Protein AF-T1AED4-F1 (afdb_monomer_lite)

pLDDT: mean 85.14, std 9.04, range [53.22, 94.94]

Sequence (98 aa):
LTVDGLDAQLGALMDRLHRAAEDAFSVGRNMSAVIGMSGGICCYPCEDLDFDSVFLKADAALYAMKVVKTDRTTWWKVDSHSLRDVARASAPRISTGG

Secondary structure (DSSP, 8-state):
--HHHHHHHHHHHHHHHHHHHHS-EEEETTEEE-----EEE--SS-TT--HHHHHHHHHHHHHHHHHTTTT-S-SEEE-HHHHHHHHHHTS-------

InterPro domains:
  IPR029787 Nucleotide cyclase [SSF55073] (10-75)
  IPR043128 Reverse transcriptase/Diguanylate cyclase domain [G3DSA:3.30.70.270] (2-75)

Organism: NCBI:txid410659

Structure (mmCIF, N/CA/C/O backbone):
data_AF-T1AED4-F1
#
_entry.id   AF-T1AED4-F1
#
loop_
_atom_site.group_PDB
_atom_site.id
_atom_site.type_symbol
_atom_site.label_atom_id
_atom_site.label_alt_id
_atom_site.label_comp_id
_atom_site.label_asym_id
_atom_site.label_entity_id
_atom_site.label_seq_id
_atom_site.pdbx_PDB_ins_code
_atom_site.Cartn_x
_atom_site.Cartn_y
_atom_site.Cartn_z
_atom_site.occupancy
_atom_site.B_iso_or_equiv
_atom_site.auth_seq_id
_atom_site.auth_comp_id
_atom_site.auth_asym_id
_atom_site.auth_atom_id
_atom_site.pdbx_PDB_model_num
ATOM 1 N N . LEU A 1 1 ? 6.599 -13.653 -15.655 1.00 65.81 1 LEU A N 1
ATOM 2 C CA . LEU A 1 1 ? 5.344 -13.145 -15.045 1.00 65.81 1 LEU A CA 1
ATOM 3 C C . LEU A 1 1 ? 4.996 -11.809 -15.696 1.00 65.81 1 LEU A C 1
ATOM 5 O O . LEU A 1 1 ? 5.915 -11.046 -15.950 1.00 65.81 1 LEU A O 1
ATOM 9 N N . THR A 1 2 ? 3.728 -11.541 -16.021 1.00 84.50 2 THR A N 1
ATOM 10 C CA . THR A 1 2 ? 3.292 -10.206 -16.483 1.00 84.50 2 THR A CA 1
ATOM 11 C C . THR A 1 2 ? 3.122 -9.261 -15.290 1.00 84.50 2 THR A C 1
ATOM 13 O O . THR A 1 2 ? 3.027 -9.725 -14.153 1.00 84.50 2 THR A O 1
ATOM 16 N N . VAL A 1 3 ? 3.068 -7.948 -15.539 1.00 82.94 3 VAL A N 1
ATOM 17 C CA . VAL A 1 3 ? 2.796 -6.944 -14.490 1.00 82.94 3 VAL A CA 1
ATOM 18 C C . VAL A 1 3 ? 1.451 -7.226 -13.817 1.00 82.94 3 VAL A C 1
ATOM 20 O O . VAL A 1 3 ? 1.401 -7.313 -12.596 1.00 82.94 3 VAL A O 1
ATOM 23 N N . ASP A 1 4 ? 0.405 -7.485 -14.604 1.00 86.44 4 ASP A N 1
ATOM 24 C CA . ASP A 1 4 ? -0.944 -7.759 -14.088 1.00 86.44 4 ASP A CA 1
ATOM 25 C C . ASP A 1 4 ? -0.995 -9.032 -13.230 1.00 86.44 4 ASP A C 1
ATOM 27 O O . ASP A 1 4 ? -1.671 -9.084 -12.206 1.00 86.44 4 ASP A O 1
ATOM 31 N N . GLY A 1 5 ? -0.243 -10.067 -13.621 1.00 85.69 5 GLY A N 1
ATOM 32 C CA . GLY A 1 5 ? -0.164 -11.307 -12.850 1.00 85.69 5 GLY A CA 1
ATOM 33 C C . GLY A 1 5 ? 0.538 -11.121 -11.504 1.00 85.69 5 GLY A C 1
ATOM 34 O O . GLY A 1 5 ? 0.142 -11.740 -10.517 1.00 85.69 5 GLY A O 1
ATOM 35 N N . LEU A 1 6 ? 1.564 -10.268 -11.452 1.00 85.94 6 LEU A N 1
ATOM 36 C CA . LEU A 1 6 ? 2.272 -9.944 -10.215 1.00 85.94 6 LEU A CA 1
ATOM 37 C C . LEU A 1 6 ? 1.428 -9.045 -9.302 1.00 85.94 6 LEU A C 1
ATOM 39 O O . LEU A 1 6 ? 1.371 -9.292 -8.100 1.00 85.94 6 LEU A O 1
ATOM 43 N N . ASP A 1 7 ? 0.735 -8.061 -9.874 1.00 88.50 7 ASP A N 1
ATOM 44 C CA . ASP A 1 7 ? -0.192 -7.188 -9.148 1.00 88.50 7 ASP A CA 1
ATOM 45 C C . ASP A 1 7 ? -1.320 -7.995 -8.487 1.00 88.50 7 ASP A C 1
ATOM 47 O O . ASP A 1 7 ? -1.574 -7.848 -7.294 1.00 88.50 7 ASP A O 1
ATOM 51 N N . ALA A 1 8 ? -1.913 -8.950 -9.213 1.00 89.50 8 ALA A N 1
ATOM 52 C CA . ALA A 1 8 ? -2.953 -9.826 -8.676 1.00 89.50 8 ALA A CA 1
ATOM 53 C C . ALA A 1 8 ? -2.456 -10.717 -7.521 1.00 89.50 8 ALA A C 1
ATOM 55 O O . ALA A 1 8 ? -3.152 -10.885 -6.516 1.00 89.50 8 ALA A O 1
ATOM 56 N N . GLN A 1 9 ? -1.248 -11.283 -7.632 1.00 90.12 9 GLN A N 1
ATOM 57 C CA . GLN A 1 9 ? -0.648 -12.076 -6.550 1.00 90.12 9 GLN A CA 1
ATOM 58 C C . GLN A 1 9 ? -0.348 -11.222 -5.318 1.00 90.12 9 GLN A C 1
ATOM 60 O O . GLN A 1 9 ? -0.593 -11.655 -4.189 1.00 90.12 9 GLN A O 1
ATOM 65 N N . LEU A 1 10 ? 0.152 -10.005 -5.535 1.00 91.06 10 LEU A N 1
ATOM 66 C CA . LEU A 1 10 ? 0.401 -9.051 -4.467 1.00 91.06 10 LEU A CA 1
ATOM 67 C C . LEU A 1 10 ? -0.910 -8.650 -3.785 1.00 91.06 10 LEU A C 1
ATOM 69 O O . LEU A 1 10 ? -0.979 -8.685 -2.560 1.00 91.06 10 LEU A O 1
ATOM 73 N N . GLY A 1 11 ? -1.971 -8.391 -4.550 1.00 92.12 11 GLY A N 1
ATOM 74 C CA . GLY A 1 11 ? -3.310 -8.145 -4.018 1.00 92.12 11 GLY A CA 1
ATOM 75 C C . GLY A 1 11 ? -3.801 -9.268 -3.114 1.00 92.12 11 GLY A C 1
ATOM 76 O O . GLY A 1 11 ? -4.151 -9.013 -1.964 1.00 92.12 11 GLY A O 1
ATOM 77 N N . ALA A 1 12 ? -3.712 -10.522 -3.561 1.00 92.50 12 ALA A N 1
ATOM 78 C CA . ALA A 1 12 ? -4.120 -11.669 -2.749 1.00 92.50 12 ALA A CA 1
ATOM 79 C C . ALA A 1 12 ? -3.316 -11.799 -1.438 1.00 92.50 12 ALA A C 1
ATOM 81 O O . ALA A 1 12 ? -3.872 -12.140 -0.387 1.00 92.50 12 ALA A O 1
ATOM 82 N N . LEU A 1 13 ? -2.008 -11.520 -1.480 1.00 91.94 13 LEU A N 1
ATOM 83 C CA . LEU A 1 13 ? -1.155 -11.502 -0.290 1.00 91.94 13 LEU A CA 1
ATOM 84 C C . LEU A 1 13 ? -1.563 -10.380 0.672 1.00 91.94 13 LEU A C 1
ATOM 86 O O . LEU A 1 13 ? -1.679 -10.610 1.879 1.00 91.94 13 LEU A O 1
ATOM 90 N N . MET A 1 14 ? -1.814 -9.185 0.145 1.00 91.56 14 MET A N 1
ATOM 91 C CA . MET A 1 14 ? -2.197 -8.028 0.945 1.00 91.56 14 MET A CA 1
ATOM 92 C C . MET A 1 14 ? -3.584 -8.197 1.559 1.00 91.56 14 MET A C 1
ATOM 94 O O . MET A 1 14 ? -3.755 -7.900 2.735 1.00 91.56 14 MET A O 1
ATOM 98 N N . ASP A 1 15 ? -4.545 -8.793 0.861 1.00 89.81 15 ASP A N 1
ATOM 99 C CA . ASP A 1 15 ? -5.854 -9.125 1.436 1.00 89.81 15 ASP A CA 1
ATOM 100 C C . ASP A 1 15 ? -5.747 -10.129 2.590 1.00 89.81 15 ASP A C 1
ATOM 102 O O . ASP A 1 15 ? -6.528 -10.104 3.545 1.00 89.81 15 ASP A O 1
ATOM 106 N N . ARG A 1 16 ? -4.776 -11.047 2.531 1.00 90.25 16 ARG A N 1
ATOM 107 C CA . ARG A 1 16 ? -4.498 -11.964 3.642 1.00 90.25 16 ARG A CA 1
ATOM 108 C C . ARG A 1 16 ? -3.889 -11.228 4.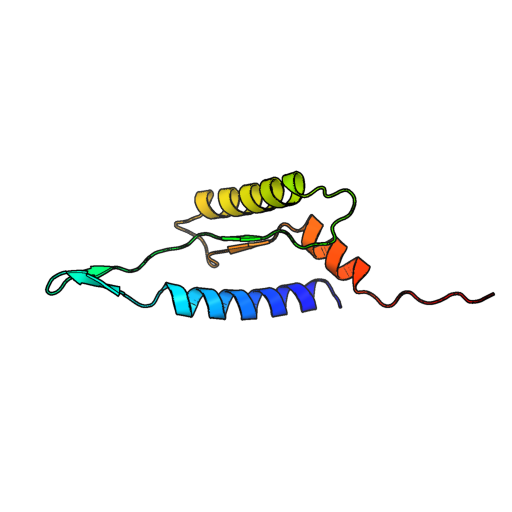835 1.00 90.25 16 ARG A C 1
ATOM 110 O O . ARG A 1 16 ? -4.304 -11.484 5.962 1.00 90.25 16 ARG A O 1
ATOM 117 N N . LEU A 1 17 ? -2.938 -10.327 4.596 1.00 88.19 17 LEU A N 1
ATOM 118 C CA . LEU A 1 17 ? -2.319 -9.525 5.652 1.00 88.19 17 LEU A CA 1
ATOM 119 C C . LEU A 1 17 ? -3.328 -8.576 6.308 1.00 88.19 17 LEU A C 1
ATOM 121 O O . LEU A 1 17 ? -3.325 -8.418 7.523 1.00 88.19 17 LEU A O 1
ATOM 125 N N . HIS A 1 18 ? -4.218 -7.992 5.509 1.00 85.50 18 HIS A N 1
ATOM 126 C CA . HIS A 1 18 ? -5.271 -7.103 5.979 1.00 85.50 18 HIS A CA 1
ATOM 127 C C . HIS A 1 18 ? -6.201 -7.796 6.961 1.00 85.50 18 HIS A C 1
ATOM 129 O O . HIS A 1 18 ? -6.374 -7.322 8.077 1.00 85.50 18 HIS A O 1
ATOM 135 N N . ARG A 1 19 ? -6.726 -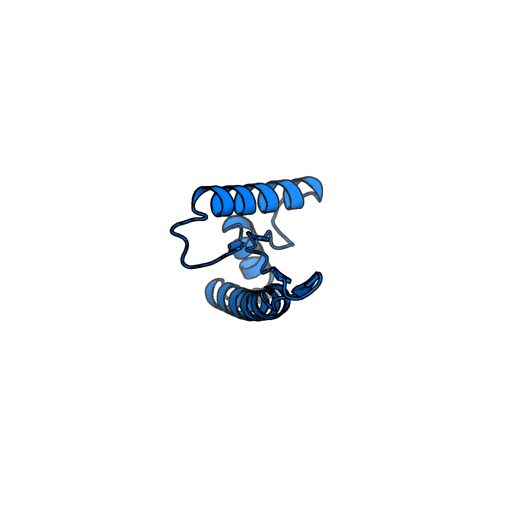8.965 6.571 1.00 83.69 19 ARG A N 1
ATOM 136 C CA . ARG A 1 19 ? -7.617 -9.762 7.418 1.00 83.69 19 ARG A CA 1
ATOM 137 C C . ARG A 1 19 ? -6.975 -10.115 8.753 1.00 83.69 19 ARG A C 1
ATOM 139 O O . ARG A 1 19 ? -7.630 -10.018 9.775 1.00 83.69 19 ARG A O 1
ATOM 146 N N . ALA A 1 20 ? -5.688 -10.459 8.751 1.00 82.75 20 ALA A N 1
ATOM 147 C CA . ALA A 1 20 ? -4.963 -10.756 9.985 1.00 82.75 20 ALA A CA 1
ATOM 148 C C . ALA A 1 20 ? -4.775 -9.530 10.902 1.00 82.75 20 ALA A C 1
ATOM 150 O O . ALA A 1 20 ? -4.540 -9.695 12.094 1.00 82.75 20 ALA A O 1
ATOM 151 N N . ALA A 1 21 ? -4.831 -8.315 10.355 1.00 77.12 21 ALA A N 1
ATOM 152 C CA . ALA A 1 21 ? -4.583 -7.077 11.088 1.00 77.12 21 ALA A CA 1
ATOM 153 C C . ALA A 1 21 ? -5.860 -6.319 11.494 1.00 77.12 21 ALA A C 1
ATOM 155 O O . ALA A 1 21 ? -5.800 -5.481 12.393 1.00 77.12 21 ALA A O 1
ATOM 156 N N . GLU A 1 22 ? -6.996 -6.582 10.842 1.00 77.50 22 GLU A N 1
ATOM 157 C CA . GLU A 1 22 ? -8.291 -5.977 11.181 1.00 77.50 22 GLU A CA 1
ATOM 158 C C . GLU A 1 22 ? -9.048 -6.710 12.293 1.00 77.50 22 GLU A C 1
ATOM 160 O O . GLU A 1 22 ? -10.037 -6.175 12.799 1.00 77.50 22 GLU A O 1
ATOM 165 N N . ASP A 1 23 ? -8.583 -7.893 12.708 1.00 79.06 23 ASP A N 1
ATOM 166 C CA . ASP A 1 23 ? -9.155 -8.596 13.853 1.00 79.06 23 ASP A CA 1
ATOM 167 C C . ASP A 1 23 ? -9.130 -7.687 15.087 1.00 79.06 23 ASP A C 1
ATOM 169 O O . ASP A 1 23 ? -8.078 -7.239 15.560 1.00 79.06 23 ASP A O 1
ATOM 173 N N . ALA A 1 24 ? -10.325 -7.393 15.603 1.00 81.56 24 ALA A N 1
ATOM 174 C CA . ALA A 1 24 ? -10.468 -6.541 16.766 1.00 81.56 24 ALA A CA 1
ATOM 175 C C . ALA A 1 24 ? -9.760 -7.191 17.960 1.00 81.56 24 ALA A C 1
ATOM 177 O O . ALA A 1 24 ? -10.035 -8.337 18.318 1.00 81.56 24 ALA A O 1
ATOM 178 N N . PHE A 1 25 ? -8.873 -6.447 18.612 1.00 83.69 25 PHE A N 1
ATOM 179 C CA . PHE A 1 25 ? -8.163 -6.923 19.795 1.00 83.69 25 PHE A CA 1
ATOM 180 C C . PHE A 1 25 ? -8.684 -6.222 21.046 1.00 83.69 25 PHE A C 1
ATOM 182 O O . PHE A 1 25 ? -9.099 -5.060 21.022 1.00 83.69 25 PHE A O 1
ATOM 189 N N . SER A 1 26 ? -8.690 -6.954 22.159 1.00 88.62 26 SER A N 1
ATOM 190 C CA . SER A 1 26 ? -9.128 -6.418 23.446 1.00 88.62 26 SER A CA 1
ATOM 191 C C . SER A 1 26 ? -8.088 -5.443 23.995 1.00 88.62 26 SER A C 1
ATOM 193 O O . SER A 1 26 ? -6.911 -5.782 24.104 1.00 88.62 26 SER A O 1
ATOM 195 N N . VAL A 1 27 ? -8.530 -4.243 24.372 1.00 91.06 27 VAL A N 1
ATOM 196 C CA . VAL A 1 27 ? -7.688 -3.196 24.987 1.00 91.06 27 VAL A CA 1
ATOM 197 C C . VAL A 1 27 ? -8.067 -2.922 26.447 1.00 91.06 27 VAL A C 1
ATOM 199 O O . VAL A 1 27 ? -7.586 -1.971 27.057 1.00 91.06 27 VAL A O 1
ATOM 202 N N . GLY A 1 28 ? -8.935 -3.751 27.034 1.00 89.88 28 GLY A N 1
ATOM 203 C CA . GLY A 1 28 ? -9.375 -3.631 28.422 1.00 89.88 28 GLY A CA 1
ATOM 204 C C . GLY A 1 28 ? -10.695 -4.352 28.682 1.00 89.88 28 GLY A C 1
ATOM 205 O O . GLY A 1 28 ? -11.187 -5.118 27.856 1.00 89.88 28 GLY A O 1
ATOM 206 N N . ARG A 1 29 ? -11.307 -4.099 29.845 1.00 86.25 29 ARG A N 1
ATOM 207 C CA . ARG A 1 29 ? -12.639 -4.645 30.142 1.00 86.25 29 ARG A CA 1
ATOM 208 C C . ARG A 1 29 ? -13.668 -4.011 29.208 1.00 86.25 29 ARG A C 1
ATOM 210 O O . ARG A 1 29 ? -13.888 -2.808 29.269 1.00 86.25 29 ARG A O 1
ATOM 217 N N . ASN A 1 30 ? -14.292 -4.843 28.376 1.00 89.38 30 ASN A N 1
ATOM 218 C CA . ASN A 1 30 ? -15.339 -4.472 27.419 1.00 89.38 30 ASN A CA 1
ATOM 219 C C . ASN A 1 30 ? -14.920 -3.429 26.366 1.00 89.38 30 ASN A C 1
ATOM 221 O O . ASN A 1 30 ? -15.780 -2.752 25.807 1.00 89.38 30 ASN A O 1
ATOM 225 N N . MET A 1 31 ? -13.623 -3.304 26.073 1.00 91.94 31 MET A N 1
ATOM 226 C CA . MET A 1 31 ? -13.125 -2.433 25.008 1.00 91.94 31 MET A CA 1
ATOM 227 C C . MET A 1 31 ? -12.419 -3.264 23.944 1.00 91.94 31 MET A C 1
ATOM 229 O O . MET A 1 31 ? -11.540 -4.066 24.261 1.00 91.94 31 MET A O 1
ATOM 233 N N . SER A 1 32 ? -12.781 -3.036 22.686 1.00 90.56 32 SER A N 1
ATOM 234 C CA . SER A 1 32 ? -12.094 -3.599 21.526 1.00 90.56 32 SER A CA 1
ATOM 235 C C . SER A 1 32 ? -11.607 -2.467 20.629 1.00 90.56 32 SER A C 1
ATOM 237 O O . SER A 1 32 ? -12.252 -1.420 20.541 1.00 90.56 32 SER A O 1
ATOM 239 N N . ALA A 1 33 ? -10.448 -2.661 20.011 1.00 87.31 33 ALA A N 1
ATOM 240 C CA . ALA A 1 33 ? -9.867 -1.722 19.067 1.00 87.31 33 ALA A CA 1
ATOM 241 C C . ALA A 1 33 ? -9.612 -2.417 17.730 1.00 87.31 33 ALA A C 1
ATOM 243 O O . ALA A 1 33 ? -9.267 -3.596 17.688 1.00 87.31 33 ALA A O 1
ATOM 244 N N . VAL A 1 34 ? -9.759 -1.654 16.649 1.00 84.81 34 VAL A N 1
ATOM 245 C CA . VAL A 1 34 ? -9.415 -2.060 15.283 1.00 84.81 34 VAL A CA 1
ATOM 246 C C . VAL A 1 34 ? -8.367 -1.083 14.765 1.00 84.81 34 VAL A C 1
ATOM 248 O O . VAL A 1 34 ? -8.514 0.132 14.926 1.00 84.81 34 VAL A O 1
ATOM 251 N N . ILE A 1 35 ? -7.301 -1.595 14.151 1.00 82.75 35 ILE A N 1
ATOM 252 C CA . ILE A 1 35 ? -6.251 -0.760 13.564 1.00 82.75 35 ILE A CA 1
ATOM 253 C C . ILE A 1 35 ? -6.508 -0.613 12.067 1.00 82.75 35 ILE A C 1
ATOM 255 O O . ILE A 1 35 ? -6.342 -1.544 11.288 1.00 82.75 35 ILE A O 1
ATOM 259 N N . GLY A 1 36 ? -6.832 0.608 11.643 1.00 82.56 36 GLY A N 1
ATOM 260 C CA . GLY A 1 36 ? -6.795 0.959 10.227 1.00 82.56 36 GLY A CA 1
ATOM 261 C C . GLY A 1 36 ? -5.352 1.151 9.755 1.00 82.56 36 GLY A C 1
ATOM 262 O O . GLY A 1 36 ? -4.681 2.086 10.197 1.00 82.56 36 GLY A O 1
ATOM 263 N N . MET A 1 37 ? -4.886 0.311 8.829 1.00 86.25 37 MET A N 1
ATOM 264 C CA . MET A 1 37 ? -3.514 0.355 8.303 1.00 86.25 37 MET A CA 1
ATOM 265 C C . MET A 1 37 ? -3.402 1.123 6.984 1.00 86.25 37 MET A C 1
ATOM 267 O O . MET A 1 37 ? -4.357 1.186 6.217 1.00 86.25 37 MET A O 1
ATOM 271 N N . SER A 1 38 ? -2.226 1.675 6.691 1.00 91.31 38 SER A N 1
ATOM 272 C CA . SER A 1 38 ? -1.826 2.090 5.339 1.00 91.31 38 SER A CA 1
ATOM 273 C C . SER A 1 38 ? -0.526 1.373 4.988 1.00 91.31 38 SER A C 1
ATOM 275 O O . SER A 1 38 ? 0.353 1.292 5.843 1.00 91.31 38 SER A O 1
ATOM 277 N N . GLY A 1 39 ? -0.400 0.869 3.762 1.00 92.25 39 GLY A N 1
ATOM 278 C CA . GLY A 1 39 ? 0.786 0.151 3.292 1.00 92.25 39 GLY A CA 1
ATOM 279 C C . GLY A 1 39 ? 1.405 0.784 2.047 1.00 92.25 39 GLY A C 1
ATOM 280 O O . GLY A 1 39 ? 0.694 1.155 1.116 1.00 92.25 39 GLY A O 1
ATOM 281 N N . GLY A 1 40 ? 2.731 0.876 2.020 1.00 94.50 40 GLY A N 1
ATOM 282 C CA . GLY A 1 40 ? 3.508 1.196 0.825 1.00 94.50 40 GLY A CA 1
ATOM 283 C C . GLY A 1 40 ? 4.464 0.052 0.514 1.00 94.50 40 GLY A C 1
ATOM 284 O O . GLY A 1 40 ? 5.124 -0.453 1.420 1.00 94.50 40 GLY A O 1
ATOM 285 N N . ILE A 1 41 ? 4.504 -0.388 -0.742 1.00 94.12 41 ILE A N 1
ATOM 286 C CA . ILE A 1 41 ? 5.285 -1.552 -1.176 1.00 94.12 41 ILE A CA 1
ATOM 287 C C . ILE A 1 41 ? 6.272 -1.132 -2.262 1.00 94.12 41 ILE A C 1
ATOM 289 O O . ILE A 1 41 ? 5.914 -0.404 -3.185 1.00 94.12 41 ILE A O 1
ATOM 293 N N . CYS A 1 42 ? 7.496 -1.643 -2.179 1.00 93.25 42 CYS A N 1
ATOM 294 C CA . CYS A 1 42 ? 8.485 -1.592 -3.249 1.00 93.25 42 CYS A CA 1
ATOM 295 C C . CYS A 1 42 ? 8.949 -3.021 -3.561 1.00 93.25 42 CYS A C 1
ATOM 297 O O . CYS A 1 42 ? 9.205 -3.805 -2.645 1.00 93.25 42 CYS A O 1
ATOM 299 N N . CYS A 1 43 ? 9.015 -3.379 -4.842 1.00 89.44 43 CYS A N 1
ATOM 300 C CA . CYS A 1 43 ? 9.420 -4.706 -5.295 1.00 89.44 43 CYS A CA 1
ATOM 301 C C . CYS A 1 43 ? 10.918 -4.740 -5.645 1.00 89.44 43 CYS A C 1
ATOM 303 O O . CYS A 1 43 ? 11.431 -3.850 -6.320 1.00 89.44 43 CYS A O 1
ATOM 305 N N . TYR A 1 44 ? 11.615 -5.796 -5.221 1.00 84.50 44 TYR A N 1
ATOM 306 C CA . TYR A 1 44 ? 13.023 -6.040 -5.545 1.00 84.50 44 TYR A CA 1
ATOM 307 C C . TYR A 1 44 ? 13.162 -7.314 -6.399 1.00 84.50 44 TYR A C 1
ATOM 309 O O . TYR A 1 44 ? 12.459 -8.290 -6.119 1.00 84.50 44 TYR A O 1
ATOM 317 N N . PRO A 1 45 ? 14.068 -7.361 -7.397 1.00 83.25 45 PRO A N 1
ATOM 318 C CA . PRO A 1 45 ? 14.993 -6.304 -7.817 1.00 83.25 45 PRO A CA 1
ATOM 319 C C . PRO A 1 45 ? 14.333 -5.225 -8.688 1.00 83.25 45 PRO A C 1
ATOM 321 O O . PRO A 1 45 ? 13.582 -5.528 -9.611 1.00 83.25 45 PRO A O 1
ATOM 324 N N . CYS A 1 46 ? 14.666 -3.965 -8.415 1.00 78.00 46 CYS A N 1
ATOM 325 C CA . CYS A 1 46 ? 14.392 -2.817 -9.277 1.00 78.00 46 CYS A CA 1
ATOM 326 C C . CYS A 1 46 ? 15.750 -2.267 -9.733 1.00 78.00 46 CYS A C 1
ATOM 328 O O . CYS A 1 46 ? 16.700 -2.284 -8.946 1.00 78.00 46 CYS A O 1
ATOM 330 N N . GLU A 1 47 ? 15.872 -1.872 -11.001 1.00 71.88 47 GLU A N 1
ATOM 331 C CA . GLU A 1 47 ? 17.140 -1.365 -11.539 1.00 71.88 47 GLU A CA 1
ATOM 332 C C . GLU A 1 47 ? 17.611 -0.154 -10.715 1.00 71.88 47 GLU A C 1
ATOM 334 O O . GLU A 1 47 ? 16.800 0.665 -10.278 1.00 71.88 47 GLU A O 1
ATOM 339 N N . ASP A 1 48 ? 18.916 -0.099 -10.441 1.00 66.69 48 ASP A N 1
ATOM 340 C CA . ASP A 1 48 ? 19.581 0.962 -9.675 1.00 66.69 48 ASP A CA 1
ATOM 341 C C . ASP A 1 48 ? 19.060 1.202 -8.242 1.00 66.69 48 ASP A C 1
ATOM 343 O O . ASP A 1 48 ? 19.310 2.260 -7.663 1.00 66.69 48 ASP A O 1
ATOM 347 N N . LEU A 1 49 ? 18.368 0.232 -7.625 1.00 75.38 49 LEU A N 1
ATOM 348 C CA . LEU A 1 49 ? 17.999 0.333 -6.211 1.00 75.38 49 LEU A CA 1
ATOM 349 C C . LEU A 1 49 ? 19.099 -0.182 -5.281 1.00 75.38 49 LEU A C 1
ATOM 351 O O . LEU A 1 49 ? 19.344 -1.387 -5.187 1.00 75.38 49 LEU A O 1
ATOM 355 N N . ASP A 1 50 ? 19.675 0.735 -4.507 1.00 82.19 50 ASP A N 1
ATOM 356 C CA . ASP A 1 50 ? 20.262 0.397 -3.215 1.00 82.19 50 ASP A CA 1
ATOM 357 C C . ASP A 1 50 ? 19.168 0.166 -2.152 1.00 82.19 50 ASP A C 1
ATOM 359 O O . ASP A 1 50 ? 17.976 0.414 -2.371 1.00 82.19 50 ASP A O 1
ATOM 363 N N . PHE A 1 51 ? 19.565 -0.365 -0.993 1.00 79.38 51 PHE A N 1
ATOM 364 C CA . PHE A 1 51 ? 18.628 -0.662 0.093 1.00 79.38 51 PHE A CA 1
ATOM 365 C C . PHE A 1 51 ? 17.869 0.584 0.567 1.00 79.38 51 PHE A C 1
ATOM 367 O O . PHE A 1 51 ? 16.663 0.500 0.796 1.00 79.38 51 PHE A O 1
ATOM 374 N N . ASP A 1 52 ? 18.532 1.737 0.662 1.00 87.62 52 ASP A N 1
ATOM 375 C CA . ASP A 1 52 ? 17.907 2.984 1.117 1.00 87.62 52 ASP A CA 1
ATOM 376 C C . ASP A 1 52 ? 16.824 3.459 0.138 1.00 87.62 52 ASP A C 1
ATOM 378 O O . ASP A 1 52 ? 15.738 3.885 0.545 1.00 87.62 52 ASP A O 1
ATOM 382 N N . SER A 1 53 ? 17.059 3.285 -1.161 1.00 87.81 53 SER A N 1
ATOM 383 C CA . SER A 1 53 ? 16.093 3.587 -2.213 1.00 87.81 53 SER A CA 1
ATOM 384 C C . SER A 1 53 ? 14.862 2.679 -2.158 1.00 87.81 53 SER A C 1
ATOM 386 O O . SER A 1 53 ? 13.766 3.135 -2.493 1.00 87.81 53 SER A O 1
ATOM 388 N N . VAL A 1 54 ? 14.989 1.425 -1.691 1.00 89.50 54 VAL A N 1
ATOM 389 C CA . VAL A 1 54 ? 13.826 0.540 -1.451 1.00 89.50 54 VAL A CA 1
ATOM 390 C C . VAL A 1 54 ? 12.920 1.161 -0.394 1.00 89.50 54 VAL A C 1
ATOM 392 O O . VAL A 1 54 ? 11.711 1.291 -0.609 1.00 89.50 54 VAL A O 1
ATOM 395 N N . PHE A 1 55 ? 13.500 1.570 0.737 1.00 90.50 55 PHE A N 1
ATOM 396 C CA . PHE A 1 55 ? 12.744 2.162 1.837 1.00 90.50 55 PHE A CA 1
ATOM 397 C C . PHE A 1 55 ? 12.108 3.488 1.434 1.00 90.50 55 PHE A C 1
ATOM 399 O O . PHE A 1 55 ? 10.928 3.693 1.710 1.00 90.50 55 PHE A O 1
ATOM 406 N N . LEU A 1 56 ? 12.838 4.351 0.725 1.00 92.38 56 LEU A N 1
ATOM 407 C CA . LEU A 1 56 ? 12.314 5.638 0.278 1.00 92.38 56 LEU A CA 1
ATOM 408 C C . LEU A 1 56 ? 11.131 5.474 -0.688 1.00 92.38 56 LEU A C 1
ATOM 410 O O . LEU A 1 56 ? 10.120 6.163 -0.551 1.00 92.38 56 LEU A O 1
ATOM 414 N N . LYS A 1 57 ? 11.216 4.536 -1.641 1.00 92.75 57 LYS A N 1
ATOM 415 C CA . LYS A 1 57 ? 10.109 4.253 -2.570 1.00 92.75 57 LYS A CA 1
ATOM 416 C C . LYS A 1 57 ? 8.901 3.651 -1.853 1.00 92.75 57 LYS A C 1
ATOM 418 O O . LYS A 1 57 ? 7.767 4.046 -2.131 1.00 92.75 57 LYS A O 1
ATOM 423 N N . ALA A 1 58 ? 9.126 2.728 -0.918 1.00 93.88 58 ALA A N 1
ATOM 424 C CA . ALA A 1 58 ? 8.054 2.166 -0.102 1.00 93.88 58 ALA A CA 1
ATOM 425 C C . ALA A 1 58 ? 7.379 3.246 0.763 1.00 93.88 58 ALA A C 1
ATOM 427 O O .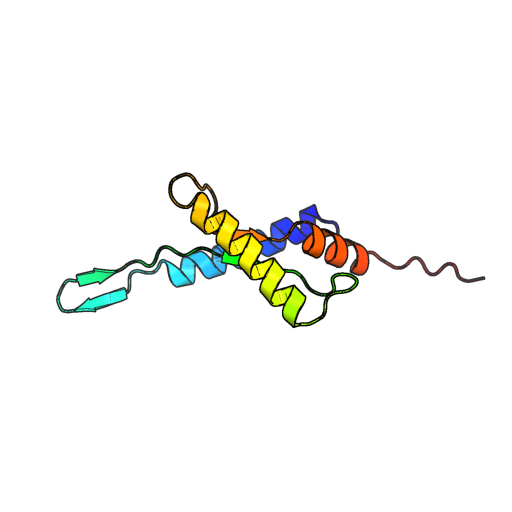 ALA A 1 58 ? 6.150 3.299 0.825 1.00 93.88 58 ALA A O 1
ATOM 428 N N . ASP A 1 59 ? 8.152 4.151 1.367 1.00 94.31 59 ASP A N 1
ATOM 429 C CA . ASP A 1 59 ? 7.616 5.252 2.170 1.00 94.31 59 ASP A CA 1
ATOM 430 C C . ASP A 1 59 ? 6.842 6.267 1.318 1.00 94.31 59 ASP A C 1
ATOM 432 O O . ASP A 1 59 ? 5.741 6.671 1.687 1.00 94.31 59 ASP A O 1
ATOM 436 N N . ALA A 1 60 ? 7.323 6.600 0.118 1.00 94.44 60 ALA A N 1
ATOM 437 C CA . ALA A 1 60 ? 6.586 7.454 -0.813 1.00 94.44 60 ALA A CA 1
ATOM 438 C C . ALA A 1 60 ? 5.224 6.843 -1.201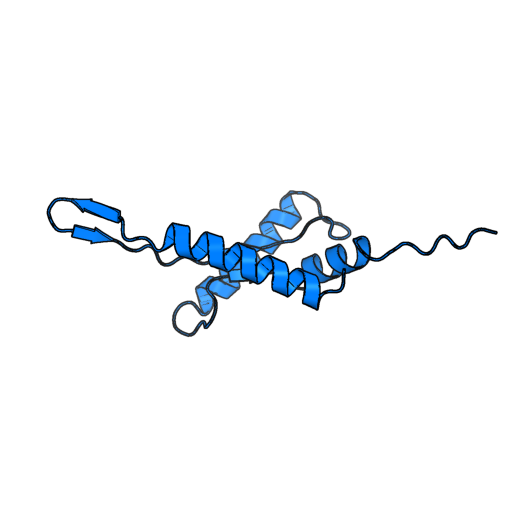 1.00 94.44 60 ALA A C 1
ATOM 440 O O . ALA A 1 60 ? 4.199 7.536 -1.206 1.00 94.44 60 ALA A O 1
ATOM 441 N N . ALA A 1 61 ? 5.179 5.533 -1.470 1.00 94.75 61 ALA A N 1
ATOM 442 C CA . ALA A 1 61 ? 3.931 4.818 -1.734 1.00 94.75 61 ALA A CA 1
ATOM 443 C C . ALA A 1 61 ? 2.998 4.809 -0.506 1.00 94.75 61 ALA A C 1
ATOM 445 O O . ALA A 1 61 ? 1.788 5.018 -0.641 1.00 94.75 61 ALA A O 1
ATOM 446 N N . LEU A 1 62 ? 3.553 4.635 0.697 1.00 94.94 62 LEU A N 1
ATOM 447 C CA . LEU A 1 62 ? 2.817 4.710 1.959 1.00 94.94 62 LEU A CA 1
ATOM 448 C C . LEU A 1 62 ? 2.231 6.105 2.179 1.00 94.94 62 LEU A C 1
ATOM 450 O O . LEU A 1 62 ? 1.067 6.236 2.565 1.00 94.94 62 LEU A O 1
ATOM 454 N N . TYR A 1 63 ? 3.021 7.149 1.942 1.00 94.88 63 TYR A N 1
ATOM 455 C CA . TYR A 1 63 ? 2.595 8.531 2.102 1.00 94.88 63 TYR A CA 1
ATOM 456 C C . TYR A 1 63 ? 1.421 8.842 1.175 1.00 94.88 63 TYR A C 1
ATOM 458 O O . TYR A 1 63 ? 0.394 9.337 1.638 1.00 94.88 63 TYR A O 1
ATOM 466 N N . ALA A 1 64 ? 1.500 8.430 -0.093 1.00 92.50 64 ALA A N 1
ATOM 467 C CA . ALA A 1 64 ? 0.382 8.543 -1.027 1.00 92.50 64 ALA A CA 1
ATOM 468 C C . ALA A 1 64 ? -0.893 7.850 -0.504 1.00 92.50 64 ALA A C 1
ATOM 470 O O . ALA A 1 64 ? -1.989 8.378 -0.674 1.00 92.50 64 ALA A O 1
ATOM 471 N N . MET A 1 65 ? -0.767 6.712 0.191 1.00 92.69 65 MET A N 1
ATOM 472 C CA . MET A 1 65 ? -1.900 6.021 0.824 1.00 92.69 65 MET A CA 1
ATOM 473 C C . MET A 1 65 ? -2.423 6.675 2.098 1.00 92.69 65 MET A C 1
ATOM 475 O O . MET A 1 65 ? -3.598 6.516 2.431 1.00 92.69 65 MET A O 1
ATOM 479 N N . LYS A 1 66 ? -1.584 7.412 2.824 1.00 90.88 66 LYS A N 1
ATOM 480 C CA . LYS A 1 66 ? -2.025 8.220 3.966 1.00 90.88 66 LYS A CA 1
ATOM 481 C C . LYS A 1 66 ? -2.814 9.444 3.510 1.00 90.88 66 LYS A C 1
ATOM 483 O O . LYS A 1 66 ? -3.803 9.774 4.156 1.00 90.88 66 LYS A O 1
ATOM 488 N N . VAL A 1 67 ? -2.418 10.069 2.400 1.00 90.06 67 VAL A N 1
ATOM 489 C CA . VAL A 1 67 ? -3.092 11.259 1.852 1.00 90.06 67 VAL A CA 1
ATOM 490 C C . VAL A 1 67 ? -4.554 10.973 1.499 1.00 90.06 67 VAL A C 1
ATOM 492 O O . VAL A 1 67 ? -5.414 11.792 1.791 1.00 90.06 67 VAL A O 1
ATOM 495 N N . VAL A 1 68 ? -4.857 9.796 0.944 1.00 87.31 68 VAL A N 1
ATOM 496 C CA . VAL A 1 68 ? -6.222 9.424 0.519 1.00 87.31 68 VAL A CA 1
ATOM 497 C C . VAL A 1 68 ? -6.947 8.507 1.515 1.00 87.31 68 VAL A C 1
ATOM 499 O O . VAL A 1 68 ? -7.875 7.797 1.140 1.00 87.31 68 VAL A O 1
ATOM 502 N N . LYS A 1 69 ? -6.524 8.472 2.790 1.00 82.69 69 LYS A N 1
ATOM 503 C CA . LYS A 1 69 ? -6.975 7.476 3.786 1.00 82.69 69 LYS A CA 1
ATOM 504 C C . LYS A 1 69 ? -8.501 7.359 3.922 1.00 82.69 69 LYS A C 1
ATOM 506 O O . LYS A 1 69 ? -8.986 6.268 4.213 1.00 82.69 69 LYS A O 1
ATOM 511 N N . THR A 1 70 ? -9.228 8.460 3.748 1.00 82.06 70 THR A N 1
ATOM 512 C CA . THR A 1 70 ? -10.687 8.540 3.913 1.00 82.06 70 THR A CA 1
ATOM 513 C C . THR A 1 70 ? -11.471 7.998 2.722 1.00 82.06 70 THR A C 1
ATOM 515 O O . THR A 1 70 ? -12.519 7.400 2.933 1.00 82.06 70 THR A O 1
ATOM 518 N N . ASP A 1 71 ? -10.943 8.142 1.503 1.00 81.88 71 ASP A N 1
ATOM 519 C CA . ASP A 1 71 ? -11.672 7.862 0.252 1.00 81.88 71 ASP A CA 1
ATOM 520 C C . ASP A 1 71 ? -11.112 6.650 -0.508 1.00 81.88 71 ASP A C 1
ATOM 522 O O . ASP A 1 71 ? -11.482 6.368 -1.649 1.00 81.88 71 ASP A O 1
ATOM 526 N N . ARG A 1 72 ? -10.165 5.937 0.103 1.00 79.44 72 ARG A N 1
ATOM 527 C CA . ARG A 1 72 ? -9.475 4.817 -0.534 1.00 79.44 72 ARG A CA 1
ATOM 528 C C . ARG A 1 72 ? -10.361 3.575 -0.627 1.00 79.44 72 ARG A C 1
ATOM 530 O O . ARG A 1 72 ? -11.027 3.189 0.330 1.00 79.44 72 ARG A O 1
ATOM 537 N N . THR A 1 73 ? -10.266 2.888 -1.759 1.00 82.31 73 THR A N 1
ATOM 538 C CA . THR A 1 73 ? -10.836 1.547 -1.970 1.00 82.31 73 THR A CA 1
ATOM 539 C C . THR A 1 73 ? -9.858 0.426 -1.608 1.00 82.31 73 THR A C 1
ATOM 541 O O . THR A 1 73 ? -10.265 -0.723 -1.472 1.00 82.31 73 THR A O 1
ATOM 544 N N . THR A 1 74 ? -8.573 0.751 -1.427 1.00 87.31 74 THR A N 1
ATOM 545 C CA . THR A 1 74 ? -7.511 -0.170 -0.996 1.00 87.31 74 THR A CA 1
ATOM 546 C C . THR A 1 74 ? -6.723 0.459 0.148 1.00 87.31 74 THR A C 1
ATOM 548 O O . THR A 1 74 ? -6.620 1.678 0.239 1.00 87.31 74 THR A O 1
ATOM 551 N N . TRP A 1 75 ? -6.135 -0.345 1.033 1.00 89.94 75 TRP A N 1
ATOM 552 C CA . TRP A 1 75 ? -5.323 0.161 2.148 1.00 89.94 75 TRP A CA 1
ATOM 553 C C . TRP A 1 75 ? -3.819 0.204 1.839 1.00 89.94 75 TRP A C 1
ATOM 555 O O . TRP A 1 75 ? -3.031 0.648 2.674 1.00 89.94 75 TRP A O 1
ATOM 565 N N . TRP A 1 76 ? -3.411 -0.240 0.652 1.00 94.12 76 TRP A N 1
ATOM 566 C CA . TRP A 1 76 ? -2.014 -0.351 0.251 1.00 94.12 76 TRP A CA 1
ATOM 567 C C . TRP A 1 76 ? -1.803 0.066 -1.207 1.00 94.12 76 TRP A C 1
ATOM 569 O O . TRP A 1 76 ? -2.730 0.031 -2.021 1.00 94.12 76 TRP A O 1
ATOM 579 N N . LYS A 1 77 ? -0.560 0.438 -1.528 1.00 94.12 77 LYS A N 1
ATOM 580 C CA . LYS A 1 77 ? -0.101 0.751 -2.883 1.00 94.12 77 LYS A CA 1
ATOM 581 C C . LYS A 1 77 ? 1.313 0.235 -3.103 1.00 94.12 77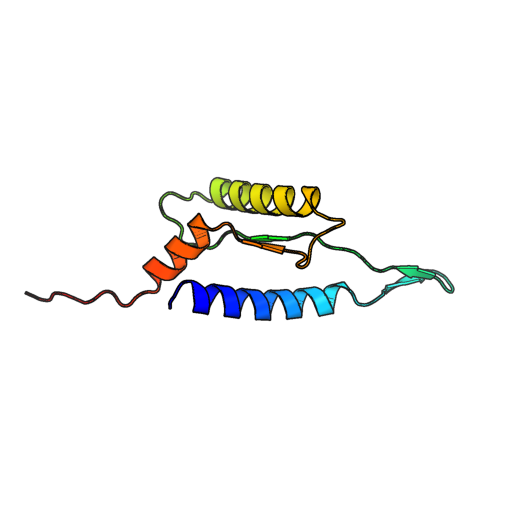 LYS A C 1
ATOM 583 O O . LYS A 1 77 ? 2.146 0.303 -2.202 1.00 94.12 77 LYS A O 1
ATOM 588 N N . VAL A 1 78 ? 1.587 -0.230 -4.316 1.00 94.00 78 VAL A N 1
ATOM 589 C CA . VAL A 1 78 ? 2.935 -0.576 -4.773 1.00 94.00 78 VAL A CA 1
ATOM 590 C C . VAL A 1 78 ? 3.522 0.538 -5.636 1.00 94.00 78 VAL A C 1
ATOM 592 O O . VAL A 1 78 ? 2.808 1.194 -6.401 1.00 94.00 78 VAL A O 1
ATOM 595 N N . ASP A 1 79 ? 4.828 0.764 -5.516 1.00 93.62 79 ASP A N 1
ATOM 596 C CA . ASP A 1 79 ? 5.569 1.603 -6.447 1.00 93.62 79 ASP A CA 1
ATOM 597 C C . ASP A 1 79 ? 5.544 0.977 -7.849 1.00 93.62 79 ASP A C 1
ATOM 599 O O . ASP A 1 79 ? 6.117 -0.087 -8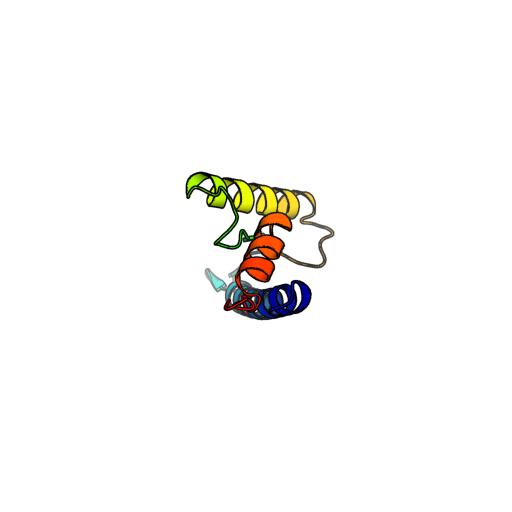.101 1.00 93.62 79 ASP A O 1
ATOM 603 N N . SER A 1 80 ? 4.876 1.663 -8.774 1.00 89.69 80 SER A N 1
ATOM 604 C CA . SER A 1 80 ? 4.642 1.163 -10.131 1.00 89.69 80 SER A CA 1
ATOM 605 C C . SER A 1 80 ? 5.925 0.913 -10.930 1.00 89.69 80 SER A C 1
ATOM 607 O O . SER A 1 80 ? 5.921 0.064 -11.820 1.00 89.69 80 SER A O 1
ATOM 609 N N . HIS A 1 81 ? 7.018 1.622 -10.623 1.00 89.19 81 HIS A N 1
ATOM 610 C CA . HIS A 1 81 ? 8.302 1.408 -11.288 1.00 89.19 81 HIS A CA 1
ATOM 611 C C . HIS A 1 81 ? 8.913 0.078 -10.844 1.00 89.19 81 HIS A C 1
ATOM 613 O O . HIS A 1 81 ? 9.205 -0.782 -11.670 1.00 89.19 81 HIS A O 1
ATOM 619 N N . SER A 1 82 ? 8.986 -0.140 -9.531 1.00 89.56 82 SER A N 1
ATOM 620 C CA . SER A 1 82 ? 9.520 -1.369 -8.947 1.00 89.56 82 SER A CA 1
ATOM 621 C C . SER A 1 82 ? 8.760 -2.628 -9.381 1.00 89.56 82 SER A C 1
ATOM 623 O O . SER A 1 82 ? 9.375 -3.642 -9.707 1.00 89.56 82 SER A O 1
ATOM 625 N N . LEU A 1 83 ? 7.426 -2.562 -9.475 1.00 88.62 83 LEU A N 1
ATOM 626 C CA . LEU A 1 83 ? 6.598 -3.683 -9.928 1.00 88.62 83 LEU A CA 1
ATOM 627 C C . LEU A 1 83 ? 6.905 -4.069 -11.384 1.00 88.62 83 LEU A C 1
ATOM 629 O O . LEU A 1 83 ? 6.999 -5.252 -11.717 1.00 88.62 83 LEU A O 1
ATOM 633 N N . ARG A 1 84 ? 7.076 -3.067 -12.256 1.00 88.56 84 ARG A N 1
ATOM 634 C CA . ARG A 1 84 ? 7.416 -3.278 -13.670 1.00 88.56 84 ARG A CA 1
ATOM 635 C C . ARG A 1 84 ? 8.787 -3.911 -13.829 1.00 88.56 84 ARG A C 1
ATOM 637 O O . ARG A 1 84 ? 8.939 -4.809 -14.654 1.00 88.56 84 ARG A O 1
ATOM 644 N N . ASP A 1 85 ? 9.757 -3.481 -13.037 1.00 88.62 85 ASP A N 1
ATOM 645 C CA . ASP A 1 85 ? 11.116 -4.004 -13.128 1.00 88.62 85 ASP A CA 1
ATOM 646 C C . ASP A 1 85 ? 11.199 -5.449 -12.642 1.00 88.62 85 ASP A C 1
ATOM 648 O O . ASP A 1 85 ? 11.793 -6.283 -13.325 1.00 88.62 85 ASP A O 1
ATOM 652 N N . VAL A 1 86 ? 10.489 -5.802 -11.567 1.00 86.19 86 VAL A N 1
ATOM 653 C CA . VAL A 1 86 ? 10.385 -7.204 -11.137 1.00 86.19 86 VAL A CA 1
ATOM 654 C C . VAL A 1 86 ? 9.646 -8.059 -12.164 1.00 86.19 86 VAL A C 1
ATOM 656 O O . VAL A 1 86 ? 10.088 -9.173 -12.462 1.00 86.19 86 VAL A O 1
ATOM 659 N N . ALA A 1 87 ? 8.557 -7.564 -12.759 1.00 86.62 87 ALA A N 1
ATOM 660 C CA . ALA A 1 87 ? 7.856 -8.289 -13.819 1.00 86.62 87 ALA A CA 1
ATOM 661 C C . ALA A 1 87 ? 8.766 -8.536 -15.037 1.00 86.62 87 ALA A C 1
ATOM 663 O O . ALA A 1 87 ? 8.793 -9.647 -15.571 1.00 86.62 87 ALA A O 1
ATOM 664 N N . ARG A 1 88 ? 9.570 -7.534 -15.424 1.00 85.62 88 ARG A N 1
ATOM 665 C CA . ARG A 1 88 ? 10.572 -7.621 -16.496 1.00 85.62 88 ARG A CA 1
ATOM 666 C C . ARG A 1 88 ? 11.677 -8.622 -16.165 1.00 85.62 88 ARG A C 1
ATOM 668 O O . ARG A 1 88 ? 11.973 -9.486 -16.984 1.00 85.62 88 ARG A O 1
ATOM 675 N N . ALA A 1 89 ? 12.247 -8.551 -14.964 1.00 83.69 89 ALA A N 1
ATOM 676 C CA . ALA A 1 89 ? 13.286 -9.470 -14.501 1.00 83.69 89 ALA A CA 1
ATOM 677 C C . ALA A 1 89 ? 12.787 -10.924 -14.410 1.00 83.69 89 ALA A C 1
ATOM 679 O O . ALA A 1 89 ? 13.561 -11.862 -14.589 1.00 83.69 89 ALA A O 1
ATOM 680 N N . SER A 1 90 ? 11.486 -11.106 -14.171 1.00 77.56 90 SER A N 1
ATOM 681 C CA . SER A 1 90 ? 10.811 -12.407 -14.093 1.00 77.56 90 SER A CA 1
ATOM 682 C C . SER A 1 90 ? 10.303 -12.923 -15.448 1.00 77.56 90 SER A C 1
ATOM 684 O O . SER A 1 90 ? 9.626 -13.958 -15.500 1.00 77.56 90 SER A O 1
ATOM 686 N N . ALA A 1 91 ? 10.530 -12.197 -16.547 1.00 76.81 91 ALA A N 1
ATOM 687 C CA . ALA A 1 91 ? 10.235 -12.679 -17.891 1.00 76.81 91 ALA A CA 1
ATOM 688 C C . ALA A 1 91 ? 11.326 -13.673 -18.344 1.00 76.81 91 ALA A C 1
ATOM 690 O O . ALA A 1 91 ? 12.494 -13.503 -17.988 1.00 76.81 91 ALA A O 1
ATOM 691 N N . PRO A 1 92 ? 10.983 -14.722 -19.116 1.00 67.31 92 PRO A N 1
ATOM 692 C CA . PRO A 1 92 ? 11.981 -15.663 -19.602 1.00 67.31 92 PRO A CA 1
ATOM 693 C C . PRO A 1 92 ? 13.017 -14.923 -20.453 1.00 67.31 92 PRO A C 1
ATOM 695 O O . PRO A 1 92 ? 12.677 -14.326 -21.474 1.00 67.31 92 PRO A O 1
ATOM 698 N N . ARG A 1 93 ? 14.291 -14.973 -20.044 1.00 69.38 93 ARG A N 1
ATOM 699 C CA . ARG A 1 93 ? 15.402 -14.553 -20.900 1.00 69.38 93 ARG A CA 1
ATOM 700 C C . ARG A 1 93 ? 15.466 -15.541 -22.058 1.00 69.38 93 ARG A C 1
ATOM 702 O O . ARG A 1 93 ? 15.901 -16.674 -21.869 1.00 69.38 93 ARG A O 1
ATOM 709 N N . ILE A 1 94 ? 14.985 -15.140 -23.233 1.00 62.03 94 ILE A N 1
ATOM 710 C CA . ILE A 1 94 ? 15.195 -15.917 -24.453 1.00 62.03 94 ILE A CA 1
ATOM 711 C C . ILE A 1 94 ? 16.709 -15.931 -24.672 1.00 62.03 94 ILE A C 1
ATOM 713 O O . ILE A 1 94 ? 17.310 -14.907 -24.986 1.00 62.03 94 ILE A O 1
ATOM 717 N N . SER A 1 95 ? 17.328 -17.078 -24.400 1.00 56.72 95 SER A N 1
ATOM 718 C CA . SER A 1 95 ? 18.715 -17.355 -24.752 1.00 56.72 95 SER A CA 1
ATOM 719 C C . SER A 1 95 ? 18.807 -17.333 -26.274 1.00 56.72 95 SER A C 1
ATOM 721 O O . SER A 1 95 ? 18.474 -18.316 -26.936 1.00 56.72 95 SER A O 1
ATOM 723 N N . THR A 1 96 ? 19.204 -16.199 -26.843 1.00 57.28 96 THR A N 1
ATOM 724 C CA . THR A 1 96 ? 19.668 -16.145 -28.228 1.00 57.28 96 THR A CA 1
ATOM 725 C C . THR A 1 96 ? 21.052 -16.791 -28.246 1.00 57.28 96 THR A C 1
ATOM 727 O O . THR A 1 96 ? 22.069 -16.113 -28.130 1.00 57.28 96 THR A O 1
ATOM 730 N N . GLY A 1 97 ? 21.078 -18.124 -28.278 1.00 59.28 97 GLY A N 1
ATOM 731 C CA . GLY A 1 97 ? 22.288 -18.890 -28.550 1.00 59.28 97 GLY A CA 1
ATOM 732 C C . GLY A 1 97 ? 22.707 -18.669 -30.001 1.00 59.28 97 GLY A C 1
ATOM 733 O O . GLY A 1 97 ? 21.886 -18.846 -30.904 1.00 59.28 97 GLY A O 1
ATOM 734 N N . GLY A 1 98 ? 23.952 -18.232 -30.188 1.00 53.22 98 GLY A N 1
ATOM 735 C CA . GLY A 1 98 ? 24.670 -18.250 -31.464 1.00 53.22 98 GLY A CA 1
ATOM 736 C C . GLY A 1 98 ? 25.521 -19.501 -31.605 1.00 53.22 98 GLY A C 1
ATOM 737 O O . GLY A 1 98 ? 25.819 -20.127 -30.561 1.00 53.22 98 GLY A O 1
#

Foldseek 3Di:
DALVVLVVVVVVVVVVVQVVQQPWDDPDVVDTDGDQAAWFAAAPPAPPDDPVNRVVNRVVQSVVLVVCVPPDPDRYDYRPRRSRRVNVVPDDPPPPDD

Radius of gyration: 17.43 Å; chains: 1; bounding box: 40×30×62 Å